Protein AF-A0A2I5T8K5-F1 (afdb_monomer_lite)

Radius of gyration: 10.02 Å; chains: 1; bounding box: 20×22×26 Å

Foldseek 3Di:
DAQPVLCVVLVVLCVVCVVVVPPVSNVVSVVSNCVRGVDDPD

Secondary structure (DSSP, 8-state):
---HHHHHHHHHHHHHHHHTT-HHHHHHHHHHHHHHHT----

Structure (mmCIF, N/CA/C/O backbone):
data_AF-A0A2I5T8K5-F1
#
_entry.id   AF-A0A2I5T8K5-F1
#
loop_
_atom_site.group_PDB
_atom_site.id
_atom_site.type_symbol
_atom_site.label_atom_id
_atom_site.label_alt_id
_atom_site.label_comp_id
_atom_site.label_asym_id
_atom_site.label_entity_id
_atom_site.label_seq_id
_atom_site.pdbx_PDB_ins_code
_atom_site.Cartn_x
_atom_site.Cartn_y
_atom_site.Cartn_z
_atom_site.occupancy
_atom_site.B_iso_or_equiv
_atom_site.auth_seq_id
_atom_site.auth_comp_id
_atom_site.auth_asym_id
_atom_site.auth_atom_id
_atom_site.pdbx_PDB_model_num
ATOM 1 N N . MET A 1 1 ? 8.573 0.808 -16.750 1.00 66.19 1 MET A N 1
ATOM 2 C CA . MET A 1 1 ? 7.617 -0.302 -16.963 1.00 66.19 1 MET A CA 1
ATOM 3 C C . MET A 1 1 ? 6.766 -0.436 -15.712 1.00 66.19 1 MET A C 1
ATOM 5 O O . MET A 1 1 ? 7.3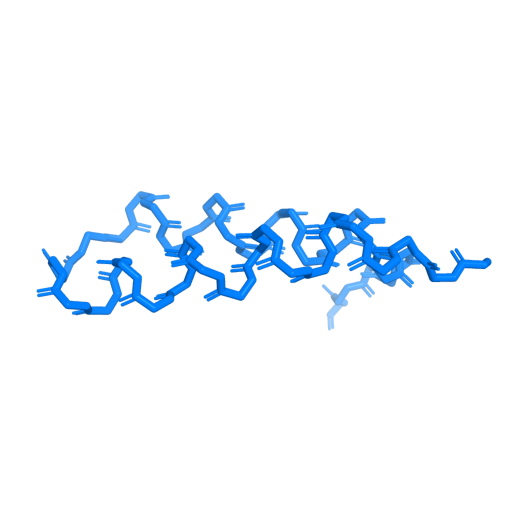35 -0.435 -14.630 1.00 66.19 1 MET A O 1
ATOM 9 N N . ILE A 1 2 ? 5.437 -0.466 -15.841 1.00 73.44 2 ILE A N 1
ATOM 10 C CA . ILE A 1 2 ? 4.520 -0.595 -14.695 1.00 73.44 2 ILE A CA 1
ATOM 11 C C . ILE A 1 2 ? 4.461 -2.066 -14.281 1.00 73.44 2 ILE A C 1
ATOM 13 O O . ILE A 1 2 ? 4.202 -2.933 -15.117 1.00 73.44 2 ILE A O 1
ATOM 17 N N . ASN A 1 3 ? 4.669 -2.355 -12.996 1.00 83.69 3 ASN A N 1
ATOM 18 C CA . ASN A 1 3 ? 4.506 -3.706 -12.471 1.00 83.69 3 ASN A CA 1
ATOM 19 C C . ASN A 1 3 ? 3.035 -3.945 -12.097 1.00 83.69 3 ASN A C 1
ATOM 21 O O . ASN A 1 3 ? 2.579 -3.606 -11.003 1.00 83.69 3 ASN A O 1
ATOM 25 N N . HIS A 1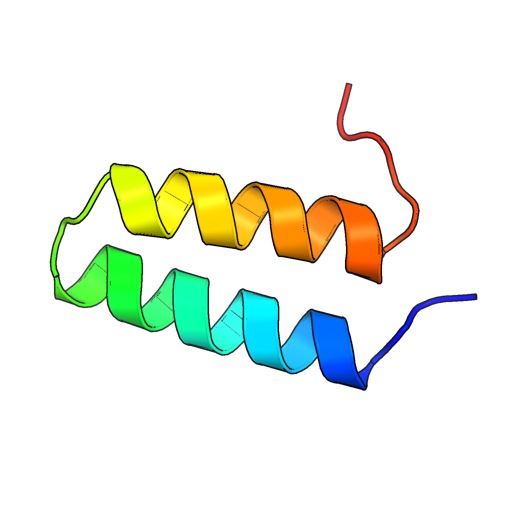 4 ? 2.280 -4.547 -13.018 1.00 82.94 4 HIS A N 1
ATOM 26 C CA . HIS A 1 4 ? 0.849 -4.817 -12.842 1.00 82.94 4 HIS A CA 1
ATOM 27 C C . HIS A 1 4 ? 0.533 -5.752 -11.663 1.00 82.94 4 HIS A C 1
ATOM 29 O O . HIS A 1 4 ? -0.568 -5.685 -11.114 1.00 82.94 4 HIS A O 1
ATOM 35 N N . GLN A 1 5 ? 1.463 -6.620 -11.254 1.00 86.06 5 GLN A N 1
ATOM 36 C CA . GLN A 1 5 ? 1.266 -7.484 -10.089 1.00 86.06 5 GLN A CA 1
ATOM 37 C C . GLN A 1 5 ? 1.312 -6.668 -8.795 1.00 86.06 5 GLN A C 1
ATOM 39 O O . GLN A 1 5 ? 0.360 -6.715 -8.016 1.00 86.06 5 GLN A O 1
ATOM 44 N N . GLN A 1 6 ? 2.348 -5.845 -8.629 1.00 82.94 6 GLN A N 1
ATOM 45 C CA . GLN A 1 6 ? 2.475 -4.954 -7.473 1.00 82.94 6 GLN A CA 1
ATOM 46 C C . GLN A 1 6 ? 1.356 -3.904 -7.430 1.00 82.94 6 GLN A C 1
ATOM 48 O O . GLN A 1 6 ? 0.877 -3.553 -6.355 1.00 82.94 6 GLN A O 1
ATOM 53 N N . LEU A 1 7 ? 0.877 -3.442 -8.592 1.00 84.69 7 LEU A N 1
ATOM 54 C CA . LEU A 1 7 ? -0.245 -2.505 -8.672 1.00 84.69 7 LEU A CA 1
ATOM 55 C C . LEU A 1 7 ? -1.537 -3.118 -8.112 1.00 84.69 7 LEU A C 1
ATOM 57 O O . LEU A 1 7 ? -2.255 -2.470 -7.351 1.00 84.69 7 LEU A O 1
ATOM 61 N N . ARG A 1 8 ? -1.814 -4.382 -8.452 1.00 89.06 8 ARG A N 1
ATOM 62 C CA . ARG A 1 8 ? -2.983 -5.109 -7.935 1.00 89.06 8 ARG A CA 1
ATOM 63 C C . ARG A 1 8 ? -2.880 -5.363 -6.434 1.00 89.06 8 ARG A C 1
ATOM 65 O O . ARG A 1 8 ? -3.886 -5.254 -5.738 1.00 89.06 8 ARG A O 1
ATOM 72 N N . GLU A 1 9 ? -1.694 -5.676 -5.921 1.00 87.62 9 GLU A N 1
ATOM 73 C CA . GLU A 1 9 ? -1.476 -5.811 -4.475 1.00 87.62 9 GLU A CA 1
ATOM 74 C C . GLU A 1 9 ? -1.691 -4.489 -3.738 1.00 87.62 9 GLU A C 1
ATOM 76 O O . GLU A 1 9 ? -2.410 -4.457 -2.737 1.00 87.62 9 GLU A O 1
ATOM 81 N N . ALA A 1 10 ? -1.158 -3.389 -4.272 1.00 87.62 10 ALA A N 1
ATOM 82 C CA . ALA A 1 10 ? -1.357 -2.057 -3.714 1.00 87.62 10 ALA A CA 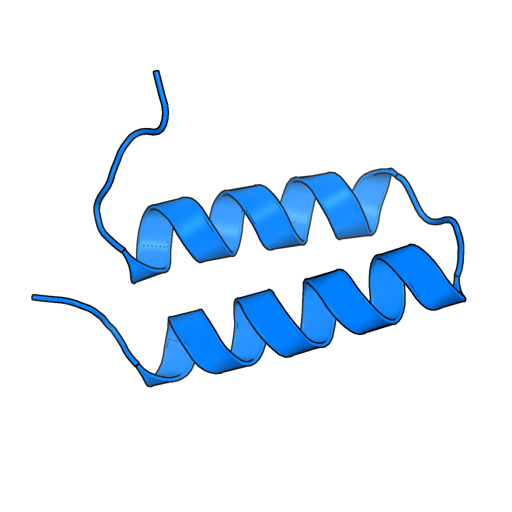1
ATOM 83 C C . ALA A 1 10 ? -2.849 -1.674 -3.669 1.00 87.62 10 ALA A C 1
ATOM 85 O O . ALA A 1 10 ? -3.329 -1.175 -2.651 1.00 87.62 10 ALA A O 1
ATOM 86 N N . GLN A 1 11 ? -3.604 -1.981 -4.733 1.00 89.38 11 GLN A N 1
ATOM 87 C CA . GLN A 1 11 ? -5.057 -1.777 -4.791 1.00 89.38 11 GLN A CA 1
ATOM 88 C C . GLN A 1 11 ? -5.804 -2.576 -3.717 1.00 89.38 11 GLN A C 1
ATOM 90 O O . GLN A 1 11 ? -6.653 -2.021 -3.018 1.00 89.38 11 GLN A O 1
ATOM 95 N N . ARG A 1 12 ? -5.478 -3.864 -3.544 1.00 90.31 12 ARG A N 1
ATOM 96 C CA . ARG A 1 12 ? -6.105 -4.700 -2.504 1.00 90.31 12 ARG A CA 1
ATOM 97 C C . ARG A 1 12 ? -5.786 -4.190 -1.102 1.00 90.31 12 ARG A C 1
ATOM 99 O O . ARG A 1 12 ? -6.677 -4.129 -0.258 1.00 90.31 12 ARG A O 1
ATOM 106 N N . MET A 1 13 ? -4.536 -3.802 -0.861 1.00 86.94 13 MET A N 1
ATOM 107 C CA . MET A 1 13 ? -4.103 -3.281 0.435 1.00 86.94 13 MET A CA 1
ATOM 108 C C . MET A 1 13 ? -4.778 -1.942 0.758 1.00 86.94 13 MET A C 1
ATOM 110 O O . MET A 1 13 ? -5.221 -1.743 1.887 1.00 86.94 13 MET A O 1
ATOM 114 N N . ALA A 1 14 ? -4.929 -1.062 -0.235 1.00 86.56 14 ALA A N 1
ATOM 115 C CA . ALA A 1 14 ? -5.664 0.194 -0.108 1.00 86.56 14 ALA A CA 1
ATOM 116 C C . ALA A 1 14 ? -7.142 -0.039 0.245 1.00 86.56 14 ALA A C 1
ATOM 118 O O . ALA A 1 14 ? -7.655 0.591 1.169 1.00 86.56 14 ALA A O 1
ATOM 119 N N . ALA A 1 15 ? -7.809 -0.978 -0.434 1.00 88.81 15 ALA A N 1
ATOM 120 C CA . ALA A 1 15 ? -9.192 -1.340 -0.128 1.00 88.81 15 ALA A CA 1
ATOM 121 C C . ALA A 1 15 ? -9.335 -1.872 1.309 1.00 88.81 15 ALA A C 1
ATOM 123 O O . ALA A 1 15 ? -10.182 -1.397 2.065 1.00 88.81 15 ALA A O 1
ATOM 124 N N . ALA A 1 16 ? -8.451 -2.786 1.723 1.00 87.00 16 ALA A N 1
ATOM 125 C CA . ALA A 1 16 ? -8.440 -3.319 3.084 1.00 87.00 16 ALA A CA 1
ATOM 126 C C . ALA A 1 16 ? -8.172 -2.230 4.139 1.00 87.00 16 ALA A C 1
ATOM 128 O O . ALA A 1 16 ? -8.813 -2.209 5.187 1.00 87.00 16 ALA A O 1
ATOM 129 N N . ALA A 1 17 ? -7.258 -1.297 3.862 1.00 85.62 17 ALA A N 1
ATOM 130 C CA . ALA A 1 17 ? -6.951 -0.186 4.756 1.00 85.62 17 ALA A CA 1
ATOM 131 C C . ALA A 1 17 ? -8.160 0.736 4.982 1.00 85.62 17 ALA A C 1
ATOM 133 O O . ALA A 1 17 ? -8.416 1.131 6.120 1.00 85.62 17 ALA A O 1
ATOM 134 N N . VAL A 1 18 ? -8.926 1.037 3.926 1.00 87.69 18 VAL A N 1
ATOM 135 C CA . VAL A 1 18 ? -10.162 1.833 4.021 1.00 87.69 18 VAL A CA 1
ATOM 136 C C . VAL A 1 18 ? -11.217 1.091 4.837 1.00 87.69 18 VAL A C 1
ATOM 138 O O . VAL A 1 18 ? -11.769 1.668 5.775 1.00 87.69 18 VAL A O 1
ATOM 141 N N . SER A 1 19 ? -11.447 -0.194 4.547 1.00 88.12 19 SER A N 1
ATOM 142 C CA . SER A 1 19 ? -12.402 -1.022 5.295 1.00 88.12 19 SER A CA 1
ATOM 143 C C . SER A 1 19 ? -12.048 -1.142 6.780 1.00 88.12 19 SER A C 1
ATOM 145 O O . SER A 1 19 ? -12.939 -1.149 7.622 1.00 88.12 19 SER A O 1
ATOM 147 N N . SER A 1 20 ? -10.758 -1.201 7.121 1.00 85.94 20 SER A N 1
ATOM 148 C CA . SER A 1 20 ? -10.288 -1.300 8.509 1.00 85.94 20 SER A CA 1
ATOM 149 C C . SER A 1 20 ? -10.030 0.054 9.185 1.00 85.94 20 SER A C 1
ATOM 151 O O . SER A 1 20 ? -9.627 0.068 10.345 1.00 85.94 20 SER A O 1
ATOM 153 N N . ARG A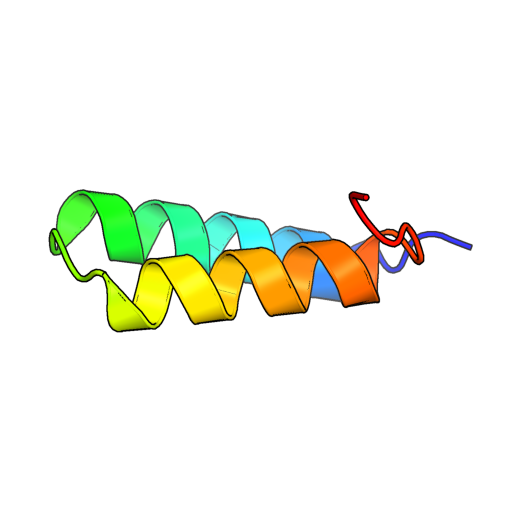 1 21 ? -10.217 1.187 8.482 1.00 86.19 21 ARG A N 1
ATOM 154 C CA . ARG A 1 21 ? -9.793 2.538 8.919 1.00 86.19 21 ARG A CA 1
ATOM 155 C C . ARG A 1 21 ? -8.343 2.573 9.439 1.00 86.19 21 ARG A C 1
ATOM 157 O O . ARG A 1 21 ? -8.002 3.352 10.330 1.00 86.19 21 ARG A O 1
ATOM 164 N N . ASP A 1 22 ? -7.484 1.731 8.873 1.00 89.31 22 ASP A N 1
ATOM 165 C CA . ASP A 1 22 ? -6.111 1.525 9.324 1.00 89.31 22 ASP A CA 1
ATOM 166 C C . ASP A 1 22 ? -5.161 2.441 8.542 1.00 89.31 22 ASP A C 1
ATOM 168 O O . ASP A 1 22 ? -4.808 2.189 7.385 1.00 89.31 22 ASP A O 1
ATOM 172 N N . LYS A 1 23 ? -4.729 3.522 9.201 1.00 85.88 23 LYS A N 1
ATOM 173 C CA . LYS A 1 23 ? -3.800 4.505 8.627 1.00 85.88 23 LYS A CA 1
ATOM 174 C C . LYS A 1 23 ? -2.451 3.890 8.249 1.00 85.88 23 LYS A C 1
ATOM 176 O O . LYS A 1 23 ? -1.854 4.321 7.265 1.00 85.88 23 LYS A O 1
ATOM 181 N N . LYS A 1 24 ? -1.9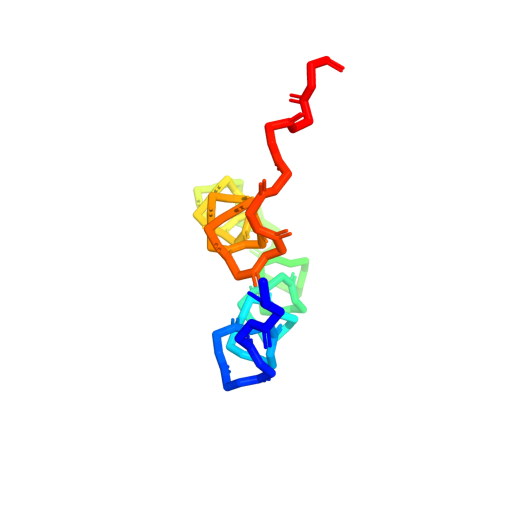68 2.885 8.985 1.00 86.94 24 LYS A N 1
ATOM 182 C CA . LYS A 1 24 ? -0.666 2.260 8.719 1.00 86.94 24 LYS A CA 1
ATOM 183 C C . LYS A 1 24 ? -0.716 1.461 7.420 1.00 86.94 24 LYS A C 1
ATOM 185 O O . LYS A 1 24 ? 0.149 1.634 6.563 1.00 86.94 24 LYS A O 1
ATOM 190 N N . LYS A 1 25 ? -1.771 0.664 7.235 1.00 83.88 25 LYS A N 1
ATOM 191 C CA . LYS A 1 25 ? -1.999 -0.073 5.979 1.00 83.88 25 LYS A CA 1
ATOM 192 C C . LYS A 1 25 ? -2.227 0.863 4.794 1.00 83.88 25 LYS A C 1
ATOM 194 O O . LYS A 1 25 ? -1.820 0.545 3.680 1.00 83.88 25 LYS A O 1
ATOM 199 N N . TRP A 1 26 ? -2.831 2.030 5.022 1.00 84.06 26 TRP A N 1
ATOM 200 C CA . TRP A 1 26 ? -3.010 3.038 3.977 1.00 84.06 26 TRP A CA 1
ATOM 201 C C . TRP A 1 26 ? -1.677 3.626 3.491 1.00 84.06 26 TRP A C 1
ATOM 203 O O . TRP A 1 26 ? -1.460 3.758 2.284 1.00 84.06 26 TRP A O 1
ATOM 213 N N . GLU A 1 27 ? -0.756 3.946 4.405 1.00 87.38 27 GLU A N 1
ATOM 214 C CA . GLU A 1 27 ? 0.591 4.401 4.030 1.00 87.38 27 GLU A CA 1
ATOM 215 C C . GLU A 1 27 ? 1.393 3.318 3.303 1.00 87.38 27 GLU A C 1
ATOM 217 O O . GLU A 1 27 ? 2.082 3.598 2.316 1.00 87.38 27 GLU A O 1
ATOM 222 N N . GLU A 1 28 ? 1.262 2.067 3.737 1.00 86.94 28 GLU A N 1
ATOM 223 C CA . GLU A 1 28 ? 1.937 0.940 3.102 1.00 86.94 28 GLU A CA 1
ATOM 224 C C . GLU A 1 28 ? 1.413 0.677 1.683 1.00 86.94 28 GLU A C 1
ATOM 226 O O . GLU A 1 28 ? 2.210 0.526 0.751 1.00 86.94 28 GLU A O 1
ATOM 231 N N . ALA A 1 29 ? 0.094 0.759 1.483 1.00 87.25 29 ALA A N 1
ATOM 232 C CA . ALA A 1 29 ? -0.523 0.684 0.163 1.00 87.25 29 ALA A CA 1
ATOM 233 C C . ALA A 1 29 ? -0.016 1.802 -0.761 1.00 87.25 29 ALA A C 1
ATOM 235 O O . ALA A 1 29 ? 0.370 1.536 -1.900 1.00 87.25 29 ALA A O 1
ATOM 236 N N . LYS A 1 30 ? 0.072 3.047 -0.269 1.00 86.12 30 LYS A N 1
ATOM 237 C CA . LYS A 1 30 ? 0.636 4.177 -1.032 1.00 86.12 30 LYS A CA 1
ATOM 238 C C . LYS A 1 30 ? 2.104 3.965 -1.410 1.00 86.12 30 LYS A C 1
ATOM 240 O O . LYS A 1 30 ? 2.522 4.359 -2.502 1.00 86.12 30 LYS A O 1
ATOM 245 N N . ARG A 1 31 ? 2.912 3.358 -0.535 1.00 85.56 31 ARG A N 1
ATOM 246 C CA . ARG A 1 31 ? 4.311 3.007 -0.838 1.00 85.56 31 ARG A CA 1
ATOM 247 C C . ARG A 1 31 ? 4.395 1.953 -1.946 1.00 85.56 31 ARG A C 1
ATOM 249 O O . ARG A 1 31 ? 5.173 2.127 -2.883 1.00 85.56 31 ARG A O 1
ATOM 256 N N . LEU A 1 32 ? 3.574 0.907 -1.858 1.00 84.56 32 LEU A N 1
ATOM 257 C CA . LEU A 1 32 ? 3.476 -0.146 -2.873 1.00 84.56 32 LEU A CA 1
ATOM 258 C C . LEU A 1 32 ? 3.008 0.403 -4.223 1.00 84.56 32 LEU A C 1
ATOM 260 O O . LEU A 1 32 ? 3.598 0.068 -5.245 1.00 84.56 32 LEU A O 1
ATOM 264 N N . PHE A 1 33 ? 2.031 1.314 -4.231 1.00 82.31 33 PHE A N 1
ATOM 265 C CA . PHE A 1 33 ? 1.611 2.011 -5.447 1.00 82.31 33 PHE A CA 1
ATOM 266 C C . PHE A 1 33 ? 2.769 2.763 -6.099 1.00 82.31 33 PHE A C 1
ATOM 268 O O . PHE A 1 33 ? 2.993 2.596 -7.294 1.00 82.31 33 PHE A O 1
ATOM 275 N N . ARG A 1 34 ? 3.541 3.533 -5.319 1.00 82.31 34 ARG A N 1
ATOM 276 C CA . ARG A 1 34 ? 4.70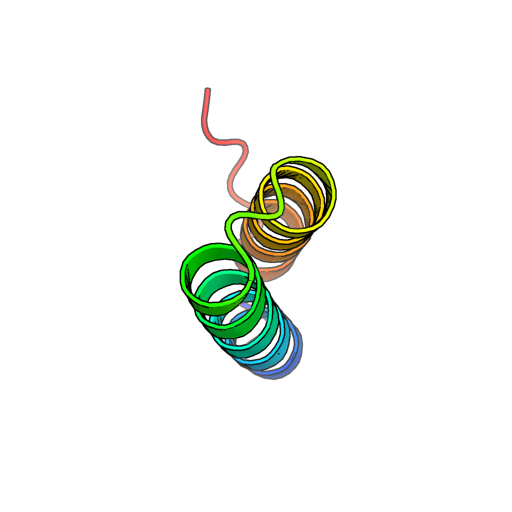5 4.275 -5.833 1.00 82.31 34 ARG A CA 1
ATOM 277 C C . ARG A 1 34 ? 5.766 3.358 -6.443 1.00 82.31 34 ARG A C 1
ATOM 279 O O . ARG A 1 34 ? 6.278 3.674 -7.515 1.00 82.31 34 ARG A O 1
ATOM 286 N N . GLN A 1 35 ? 6.063 2.221 -5.804 1.00 82.94 35 GLN A N 1
ATOM 287 C CA . GLN A 1 35 ? 6.974 1.215 -6.368 1.00 82.94 35 GLN A CA 1
ATOM 288 C C . GLN A 1 35 ? 6.411 0.599 -7.653 1.00 82.94 35 GLN A C 1
ATOM 290 O O . GLN A 1 35 ? 7.115 0.535 -8.658 1.00 82.94 35 GLN A O 1
ATOM 295 N N . ALA A 1 36 ? 5.133 0.214 -7.650 1.00 82.00 36 ALA A N 1
ATOM 296 C CA . ALA A 1 36 ? 4.484 -0.438 -8.782 1.00 82.00 36 ALA A CA 1
ATOM 297 C C . ALA A 1 36 ? 4.410 0.456 -10.027 1.00 82.00 36 ALA A C 1
ATOM 299 O O . ALA A 1 36 ? 4.566 -0.022 -11.155 1.00 82.00 36 ALA A O 1
ATOM 300 N N . THR A 1 37 ? 4.163 1.755 -9.837 1.00 80.44 37 THR A N 1
ATOM 301 C CA . THR A 1 37 ? 4.071 2.726 -10.933 1.00 80.44 37 THR A CA 1
ATOM 302 C C . THR A 1 37 ? 5.416 3.342 -11.301 1.00 80.44 37 THR A C 1
ATOM 304 O O . THR A 1 37 ? 5.483 4.053 -12.303 1.00 80.44 37 THR A O 1
ATOM 307 N N . GLY A 1 38 ? 6.470 3.124 -10.502 1.00 72.62 38 GLY A N 1
ATOM 308 C CA . GLY A 1 38 ? 7.771 3.784 -10.670 1.00 72.62 38 GLY A CA 1
ATOM 309 C C . GLY A 1 38 ? 7.681 5.314 -10.645 1.00 72.62 38 GLY A C 1
ATOM 310 O O . GLY A 1 38 ? 8.556 5.996 -11.167 1.00 72.62 38 GLY A O 1
ATOM 311 N N . ARG A 1 39 ? 6.589 5.855 -10.089 1.00 61.78 39 ARG A N 1
ATOM 312 C CA . ARG A 1 39 ? 6.316 7.291 -10.002 1.00 61.78 39 ARG A CA 1
ATOM 313 C C . ARG A 1 39 ? 6.471 7.702 -8.552 1.00 61.78 39 ARG A C 1
ATOM 315 O O . ARG A 1 39 ? 5.656 7.337 -7.705 1.00 61.78 39 ARG A O 1
ATOM 322 N N . THR A 1 40 ? 7.500 8.487 -8.278 1.00 54.59 40 THR A N 1
ATOM 323 C CA . THR A 1 40 ? 7.558 9.338 -7.095 1.00 54.59 40 THR A CA 1
ATOM 324 C C . THR A 1 40 ? 6.394 10.323 -7.214 1.00 54.59 40 THR A C 1
ATOM 326 O O . THR A 1 40 ? 6.433 11.228 -8.040 1.00 54.59 40 THR A O 1
ATOM 329 N N . LEU A 1 41 ? 5.308 10.101 -6.468 1.00 55.94 41 LEU A N 1
ATOM 330 C CA . LEU A 1 41 ? 4.309 11.147 -6.240 1.00 55.94 41 LEU A CA 1
ATOM 331 C C . LEU A 1 41 ? 4.995 12.188 -5.347 1.00 55.94 41 LEU A C 1
ATOM 333 O O . LEU A 1 41 ? 5.189 11.919 -4.158 1.00 55.94 41 LEU A O 1
ATOM 337 N N . HIS A 1 42 ? 5.473 13.261 -5.979 1.00 55.25 42 HIS A N 1
ATOM 338 C CA . HIS A 1 42 ? 5.988 14.473 -5.346 1.00 55.25 42 HIS A CA 1
ATOM 339 C C . HIS A 1 42 ? 4.827 15.391 -4.970 1.00 55.25 42 HIS A C 1
ATOM 341 O O . HIS A 1 42 ? 3.844 15.420 -5.747 1.00 55.25 42 HIS A O 1
#

Sequence (42 aa):
MINHQQLREAQRMAAAAVSSRDKKKWEEAKRLFRQATGRTLH

Organism: Serratia sp. (strain ATCC 39006) (NCBI:txid104623)

pLDDT: mean 82.02, std 9.37, range [54.59, 90.31]